Protein AF-A0A1L8MYD4-F1 (afdb_monomer_lite)

Structure (mmCIF, N/CA/C/O backbone):
data_AF-A0A1L8MYD4-F1
#
_entry.id   AF-A0A1L8MYD4-F1
#
loop_
_atom_site.group_PDB
_atom_site.id
_atom_site.type_symbol
_atom_site.label_atom_id
_atom_site.label_alt_id
_atom_site.label_comp_id
_atom_site.label_asym_id
_atom_site.label_entity_id
_atom_site.label_seq_id
_atom_site.pdbx_PDB_ins_code
_atom_site.Cartn_x
_atom_site.Cartn_y
_atom_site.Cartn_z
_atom_site.occupancy
_atom_site.B_iso_or_equiv
_atom_site.auth_seq_id
_atom_site.auth_comp_id
_atom_site.auth_asym_id
_atom_site.auth_atom_id
_atom_site.pdbx_PDB_model_num
ATOM 1 N N . MET A 1 1 ? -13.342 9.072 19.608 1.00 51.56 1 MET A N 1
ATOM 2 C CA . MET A 1 1 ? -12.304 8.351 18.828 1.00 51.56 1 MET A CA 1
ATOM 3 C C . MET A 1 1 ? -12.048 8.931 17.433 1.00 51.56 1 MET A C 1
ATOM 5 O O . MET A 1 1 ? -10.886 9.045 17.073 1.00 51.56 1 MET A O 1
ATOM 9 N N . LEU A 1 2 ? -13.064 9.362 16.671 1.00 54.66 2 LEU A N 1
ATOM 10 C CA . LEU A 1 2 ? -12.909 9.806 15.269 1.00 54.66 2 LEU A CA 1
ATOM 11 C C . LEU A 1 2 ? -11.921 10.969 15.020 1.00 54.66 2 LEU A C 1
ATOM 13 O O . LEU A 1 2 ? -11.174 10.922 14.049 1.00 54.66 2 LEU A O 1
ATOM 17 N N . LYS A 1 3 ? -11.835 11.975 15.906 1.00 53.03 3 LYS A N 1
ATOM 18 C CA . LYS A 1 3 ? -10.965 13.154 15.681 1.00 53.03 3 LYS A CA 1
ATOM 19 C C . LYS A 1 3 ? -9.454 12.870 15.765 1.00 53.03 3 LYS A C 1
ATOM 21 O O . LYS A 1 3 ? -8.676 13.629 15.205 1.00 53.03 3 LYS A O 1
ATOM 26 N N . ARG A 1 4 ? -9.032 11.787 16.437 1.00 56.12 4 ARG A N 1
ATOM 27 C CA . ARG A 1 4 ? -7.611 11.385 16.546 1.00 56.12 4 ARG A CA 1
ATOM 28 C C . ARG A 1 4 ? -7.198 10.313 15.534 1.00 56.12 4 ARG A C 1
ATOM 30 O O . ARG A 1 4 ? -6.011 10.147 15.304 1.00 56.12 4 ARG A O 1
ATOM 37 N N . GLY A 1 5 ? -8.154 9.604 14.929 1.00 59.84 5 GLY A N 1
ATOM 38 C CA . GLY A 1 5 ? -7.868 8.561 13.938 1.00 59.84 5 GLY A CA 1
ATOM 39 C C . GLY A 1 5 ? -7.511 9.114 12.558 1.00 59.84 5 GLY A C 1
ATOM 40 O O . GLY A 1 5 ? -6.737 8.487 11.841 1.00 59.84 5 GLY A O 1
ATOM 41 N N . LEU A 1 6 ? -8.026 10.303 12.213 1.00 63.31 6 LEU A N 1
ATOM 42 C CA . LEU A 1 6 ? -7.835 10.920 10.896 1.00 63.31 6 LEU A CA 1
ATOM 43 C C . LEU A 1 6 ? -6.351 11.161 10.538 1.00 63.31 6 LEU A C 1
ATOM 45 O O . LEU A 1 6 ? -5.899 10.690 9.498 1.00 63.31 6 LEU A O 1
ATOM 49 N N . PRO A 1 7 ? -5.549 11.809 11.406 1.00 68.12 7 PRO A N 1
ATOM 50 C CA . PRO A 1 7 ? -4.137 12.062 11.116 1.00 68.12 7 PRO A CA 1
ATOM 51 C C . PRO A 1 7 ? -3.314 10.770 11.052 1.00 68.12 7 PRO A C 1
ATOM 53 O O . PRO A 1 7 ? -2.383 10.659 10.259 1.00 68.12 7 PRO A O 1
ATOM 56 N N . ILE A 1 8 ? -3.680 9.780 11.873 1.00 75.06 8 ILE A N 1
ATOM 57 C CA . ILE A 1 8 ? -2.962 8.508 11.989 1.00 75.06 8 ILE A CA 1
ATOM 58 C C . ILE A 1 8 ? -3.096 7.701 10.698 1.00 75.06 8 ILE A C 1
ATOM 60 O O . ILE A 1 8 ? -2.098 7.162 10.221 1.00 75.06 8 ILE A O 1
ATOM 64 N N . PHE A 1 9 ? -4.286 7.645 10.087 1.00 80.44 9 PHE A N 1
ATOM 65 C CA . PHE A 1 9 ? -4.427 6.876 8.852 1.00 80.44 9 PHE A CA 1
ATOM 66 C C . PHE A 1 9 ? -3.762 7.574 7.655 1.00 80.44 9 PHE A C 1
ATOM 68 O O . PHE A 1 9 ? -3.151 6.886 6.838 1.00 80.44 9 PHE A O 1
ATOM 75 N N . HIS A 1 10 ? -3.808 8.910 7.560 1.00 81.44 10 HIS A N 1
ATOM 76 C CA . HIS A 1 10 ? -3.089 9.647 6.511 1.00 81.44 10 HIS A CA 1
ATOM 77 C C . HIS A 1 10 ? -1.579 9.421 6.608 1.00 81.44 10 HIS A C 1
ATOM 79 O O . HIS A 1 10 ? -0.943 9.103 5.604 1.00 81.44 10 HIS A O 1
ATOM 85 N N . LEU A 1 11 ? -1.024 9.487 7.823 1.00 88.75 11 LEU A N 1
ATOM 86 C CA . LEU A 1 11 ? 0.377 9.161 8.070 1.00 88.75 11 LEU A CA 1
ATOM 87 C C . LEU A 1 11 ? 0.687 7.707 7.694 1.00 88.75 11 LEU A C 1
ATOM 89 O O . LEU A 1 11 ? 1.662 7.456 6.995 1.00 88.75 11 LEU A O 1
ATOM 93 N N . SER A 1 12 ? -0.158 6.750 8.090 1.00 88.44 12 SER A N 1
ATOM 94 C CA . SER A 1 12 ? 0.048 5.341 7.732 1.00 88.44 12 SER A CA 1
ATOM 95 C C . SER A 1 12 ? -0.030 5.094 6.221 1.00 88.44 12 SER A C 1
ATOM 97 O O . SER A 1 12 ? 0.749 4.305 5.698 1.00 88.44 12 SER A O 1
ATOM 99 N N . SER A 1 13 ? -0.900 5.817 5.505 1.00 93.19 13 SER A N 1
ATOM 100 C CA . SER A 1 13 ? -1.037 5.730 4.044 1.00 93.19 13 SER A CA 1
ATOM 101 C C . SER A 1 13 ? 0.198 6.296 3.349 1.00 93.19 13 SER A C 1
ATOM 103 O O . SER A 1 13 ? 0.693 5.715 2.385 1.00 93.19 13 SER A O 1
ATOM 105 N N . LEU A 1 14 ? 0.731 7.405 3.869 1.00 94.69 14 LEU A N 1
ATOM 106 C CA . LEU A 1 14 ? 1.967 8.005 3.381 1.00 94.69 14 LEU A CA 1
ATOM 107 C C . LEU A 1 14 ? 3.159 7.068 3.603 1.00 94.69 14 LEU A C 1
ATOM 109 O O . LEU A 1 14 ? 3.891 6.793 2.659 1.00 94.69 14 LEU A O 1
ATOM 113 N N . LEU A 1 15 ? 3.322 6.531 4.815 1.00 94.25 15 LEU A N 1
ATOM 114 C CA . LEU A 1 15 ? 4.396 5.585 5.134 1.00 94.25 15 LEU A CA 1
ATOM 115 C C . LEU A 1 15 ? 4.294 4.305 4.296 1.00 94.25 15 LEU A C 1
ATOM 117 O O . LEU A 1 15 ? 5.299 3.844 3.763 1.00 94.25 15 LEU A O 1
ATOM 121 N N . PHE A 1 16 ? 3.083 3.769 4.122 1.00 94.38 16 PHE A N 1
ATOM 122 C CA . PHE A 1 16 ? 2.827 2.632 3.240 1.00 94.38 16 PHE A CA 1
ATOM 123 C C . PHE A 1 16 ? 3.258 2.934 1.803 1.00 94.38 16 PHE A C 1
ATOM 125 O O . PHE A 1 16 ? 3.963 2.140 1.186 1.00 94.38 16 PHE A O 1
ATOM 132 N N . THR A 1 17 ? 2.900 4.109 1.289 1.00 95.88 17 THR A N 1
ATOM 133 C CA . THR A 1 17 ? 3.255 4.521 -0.072 1.00 95.88 17 THR A CA 1
ATOM 134 C C . THR A 1 17 ? 4.756 4.682 -0.231 1.00 95.88 17 THR A C 1
ATOM 136 O O . THR A 1 17 ? 5.313 4.103 -1.152 1.00 95.88 17 THR A O 1
ATOM 139 N N . LEU A 1 18 ? 5.421 5.392 0.685 1.00 96.25 18 LEU A N 1
ATOM 140 C CA . LEU A 1 18 ? 6.868 5.628 0.650 1.00 96.25 18 LEU A CA 1
ATOM 141 C C . LEU A 1 18 ? 7.683 4.339 0.781 1.00 96.25 18 LEU A C 1
ATOM 143 O O . LEU A 1 18 ? 8.756 4.235 0.193 1.00 96.25 18 LEU A O 1
ATOM 147 N N . ASN A 1 19 ? 7.170 3.336 1.493 1.00 95.25 19 ASN A N 1
ATOM 148 C CA . ASN A 1 19 ? 7.836 2.043 1.594 1.00 95.25 19 ASN A CA 1
ATOM 149 C C . ASN A 1 19 ? 8.032 1.370 0.223 1.00 95.25 19 ASN A C 1
ATOM 151 O O . ASN A 1 19 ? 9.009 0.656 0.045 1.00 95.25 19 ASN A O 1
ATOM 155 N N . HIS A 1 20 ? 7.156 1.602 -0.759 1.00 93.94 20 HIS A N 1
ATOM 156 C CA . HIS A 1 20 ? 7.272 0.960 -2.072 1.00 93.94 20 HIS A CA 1
ATOM 157 C C . HIS A 1 20 ? 8.497 1.431 -2.868 1.00 93.94 20 HIS A C 1
ATOM 159 O O . HIS A 1 20 ? 9.337 0.591 -3.184 1.00 93.94 20 HIS A O 1
ATOM 165 N N . PRO A 1 21 ? 8.690 2.731 -3.154 1.00 94.94 21 PRO A N 1
ATOM 166 C CA . PRO A 1 21 ? 9.901 3.183 -3.822 1.00 94.94 21 PRO A CA 1
ATOM 167 C C . PRO A 1 21 ? 11.151 2.962 -2.955 1.00 94.94 21 PRO A C 1
ATOM 169 O O . PRO A 1 21 ? 12.205 2.655 -3.495 1.00 94.94 21 PRO A O 1
ATOM 172 N N . ILE A 1 22 ? 11.062 3.060 -1.621 1.00 95.50 22 ILE A N 1
ATOM 173 C CA . ILE A 1 22 ? 12.238 2.884 -0.750 1.00 95.50 22 ILE A CA 1
ATOM 174 C C . ILE A 1 22 ? 12.701 1.421 -0.706 1.00 95.50 22 ILE A C 1
ATOM 176 O O . ILE A 1 22 ? 13.893 1.154 -0.830 1.00 95.50 22 ILE A O 1
ATOM 180 N N . ALA A 1 23 ? 11.781 0.474 -0.515 1.00 93.19 23 ALA A N 1
ATOM 181 C CA . ALA A 1 23 ? 12.125 -0.928 -0.287 1.00 93.19 23 ALA A CA 1
ATOM 182 C C . ALA A 1 23 ? 12.073 -1.790 -1.557 1.00 93.19 23 ALA A C 1
ATOM 184 O O . ALA A 1 23 ? 12.727 -2.829 -1.601 1.00 93.19 23 ALA A O 1
ATOM 185 N N . LEU A 1 24 ? 11.289 -1.398 -2.570 1.00 91.81 24 LEU A N 1
ATOM 186 C CA . LEU A 1 24 ? 10.965 -2.257 -3.716 1.00 91.81 24 LEU A CA 1
ATOM 187 C C . LEU A 1 24 ? 11.454 -1.714 -5.064 1.00 91.81 24 LEU A C 1
ATOM 189 O O . LEU A 1 24 ? 11.431 -2.459 -6.041 1.00 91.81 24 LEU A O 1
ATOM 193 N N . ALA A 1 25 ? 11.948 -0.472 -5.153 1.00 90.12 25 ALA A N 1
ATOM 194 C CA . ALA A 1 25 ? 12.425 0.094 -6.424 1.00 90.12 25 ALA A CA 1
ATO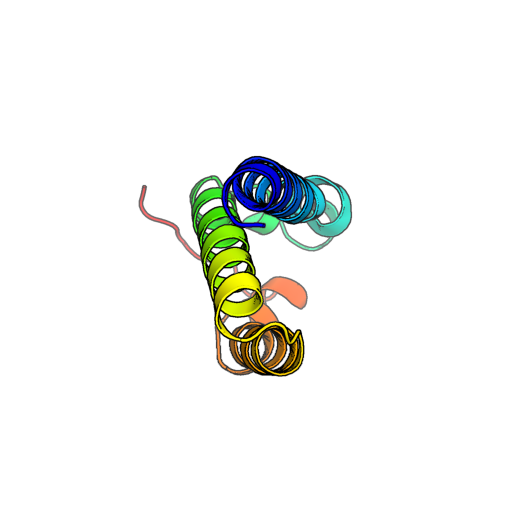M 195 C C . ALA A 1 25 ? 13.553 -0.714 -7.084 1.00 90.12 25 ALA A C 1
ATOM 197 O O . ALA A 1 25 ? 13.689 -0.695 -8.305 1.00 90.12 25 ALA A O 1
ATOM 198 N N . THR A 1 26 ? 14.343 -1.449 -6.299 1.00 89.44 26 THR A N 1
ATOM 199 C CA . THR A 1 26 ? 15.400 -2.334 -6.810 1.00 89.44 26 THR A CA 1
ATOM 200 C C . THR A 1 26 ? 14.860 -3.588 -7.499 1.00 89.44 26 THR A C 1
ATOM 202 O O . THR A 1 26 ? 15.584 -4.196 -8.282 1.00 89.44 26 THR A O 1
ATOM 205 N N . LEU A 1 27 ? 13.605 -3.976 -7.240 1.00 89.19 27 LEU A N 1
ATOM 206 C CA . LEU A 1 27 ? 12.969 -5.148 -7.848 1.00 89.19 27 LEU A CA 1
ATOM 207 C C . LEU A 1 27 ? 12.394 -4.833 -9.231 1.00 89.19 27 LEU A C 1
ATOM 209 O O . LEU A 1 27 ? 12.519 -5.638 -10.149 1.00 89.19 27 LEU A O 1
ATOM 213 N N . ASN A 1 28 ? 11.738 -3.679 -9.372 1.00 91.56 28 ASN A N 1
ATOM 214 C CA . ASN A 1 28 ? 11.104 -3.243 -10.615 1.00 91.56 28 ASN A CA 1
ATOM 215 C C . ASN A 1 28 ? 10.937 -1.713 -10.611 1.00 91.56 28 ASN A C 1
ATOM 217 O O . ASN A 1 28 ? 10.476 -1.131 -9.627 1.00 91.56 28 ASN A O 1
ATOM 221 N N . LYS A 1 29 ? 11.230 -1.051 -11.737 1.00 90.25 29 LYS A N 1
ATOM 222 C CA . LYS A 1 29 ? 11.066 0.409 -11.881 1.00 90.25 29 LYS A CA 1
ATOM 223 C C . LYS A 1 29 ? 9.624 0.895 -11.685 1.00 90.25 29 LYS A C 1
ATOM 225 O O . LYS A 1 29 ? 9.408 2.048 -11.345 1.00 90.25 29 LYS A O 1
ATOM 230 N N . THR A 1 30 ? 8.639 0.010 -11.826 1.00 90.88 30 THR A N 1
ATOM 231 C CA . THR A 1 30 ? 7.221 0.308 -11.579 1.00 90.88 30 THR A CA 1
ATOM 232 C C . THR A 1 30 ? 6.982 0.934 -10.201 1.00 90.88 30 THR A C 1
ATOM 234 O O . THR A 1 30 ? 6.121 1.796 -10.064 1.00 90.88 30 THR A O 1
ATOM 237 N N . PHE A 1 31 ? 7.754 0.550 -9.176 1.00 91.69 31 PHE A N 1
ATOM 238 C CA . PHE A 1 31 ? 7.543 1.026 -7.804 1.00 91.69 31 PHE A CA 1
ATOM 239 C C . PHE A 1 31 ? 7.893 2.507 -7.580 1.00 91.69 31 PHE A C 1
ATOM 241 O O . PHE A 1 31 ? 7.535 3.052 -6.535 1.00 91.69 31 PHE A O 1
ATOM 248 N N . ILE A 1 32 ? 8.556 3.161 -8.542 1.00 92.50 32 ILE A N 1
ATOM 249 C CA . ILE A 1 32 ? 8.806 4.612 -8.532 1.00 92.50 32 ILE A CA 1
ATOM 250 C C . ILE A 1 32 ? 7.908 5.379 -9.514 1.00 92.50 32 ILE A C 1
ATOM 252 O O . ILE A 1 32 ? 7.956 6.607 -9.542 1.00 92.50 32 ILE A O 1
ATOM 256 N N . GLU A 1 33 ? 7.089 4.684 -10.310 1.00 91.19 33 GLU A N 1
ATOM 257 C CA . GLU A 1 33 ? 6.225 5.327 -11.300 1.00 91.19 33 GLU A CA 1
ATOM 258 C C . GLU A 1 33 ? 5.131 6.161 -10.607 1.00 91.19 33 GLU A C 1
ATOM 260 O O . GLU A 1 33 ? 4.452 5.652 -9.704 1.00 91.19 33 GLU A O 1
ATOM 265 N N . PRO A 1 34 ? 4.885 7.415 -11.037 1.00 90.69 34 PRO A N 1
ATOM 266 C CA . PRO A 1 34 ? 3.910 8.298 -10.393 1.00 90.69 34 PRO A CA 1
ATOM 267 C C . PRO A 1 34 ? 2.513 7.682 -10.287 1.00 90.69 34 PRO A C 1
ATOM 269 O O . PRO A 1 34 ? 1.856 7.791 -9.250 1.00 90.69 34 PRO A O 1
ATOM 272 N N . GLY A 1 35 ? 2.075 6.972 -11.332 1.00 90.06 35 GLY A N 1
ATOM 273 C CA . GLY A 1 35 ? 0.771 6.317 -11.337 1.00 90.06 35 GLY A CA 1
ATOM 274 C C . GLY A 1 35 ? 0.651 5.212 -10.292 1.00 90.06 35 GLY A C 1
ATOM 275 O O . GLY A 1 35 ? -0.356 5.136 -9.585 1.00 90.06 35 GLY A O 1
ATOM 276 N N . PHE A 1 36 ? 1.705 4.411 -10.124 1.00 90.50 36 PHE A N 1
ATOM 277 C CA . PHE A 1 36 ? 1.765 3.387 -9.086 1.00 90.50 36 PHE A CA 1
ATOM 278 C C . PHE A 1 36 ? 1.729 4.011 -7.684 1.00 90.50 36 PHE A C 1
ATOM 280 O O . PHE A 1 36 ? 0.989 3.542 -6.815 1.00 90.50 36 PHE A O 1
ATOM 287 N N . ILE A 1 37 ? 2.481 5.094 -7.468 1.00 92.88 37 ILE A N 1
ATOM 288 C CA . ILE A 1 37 ? 2.530 5.821 -6.191 1.00 92.88 37 ILE A CA 1
ATOM 289 C C . ILE A 1 37 ? 1.141 6.363 -5.821 1.00 92.88 37 ILE A C 1
ATOM 291 O O . ILE A 1 37 ? 0.675 6.135 -4.702 1.00 92.88 37 ILE A O 1
ATOM 295 N N . CYS A 1 38 ? 0.443 7.009 -6.761 1.00 92.38 38 CYS A N 1
ATOM 296 C CA . CYS A 1 38 ? -0.917 7.515 -6.549 1.00 92.38 38 CYS A CA 1
ATOM 297 C C . CYS A 1 38 ? -1.891 6.399 -6.149 1.00 92.38 38 CYS A C 1
ATOM 299 O O . CYS A 1 38 ? -2.606 6.521 -5.153 1.00 92.38 38 CYS A O 1
ATOM 301 N N . VAL A 1 39 ? -1.893 5.289 -6.892 1.00 91.25 39 VAL A N 1
ATOM 302 C CA . VAL A 1 39 ? -2.782 4.149 -6.625 1.00 91.25 39 VAL A CA 1
ATOM 303 C C . VAL A 1 39 ? -2.469 3.503 -5.271 1.00 91.25 39 VAL A C 1
ATOM 305 O O . VAL A 1 39 ? -3.380 3.197 -4.502 1.00 91.25 39 VAL A O 1
ATOM 308 N N . THR A 1 40 ? -1.189 3.352 -4.932 1.00 93.00 40 THR A N 1
ATOM 309 C CA . THR A 1 40 ? -0.742 2.799 -3.644 1.00 93.00 40 THR A CA 1
ATOM 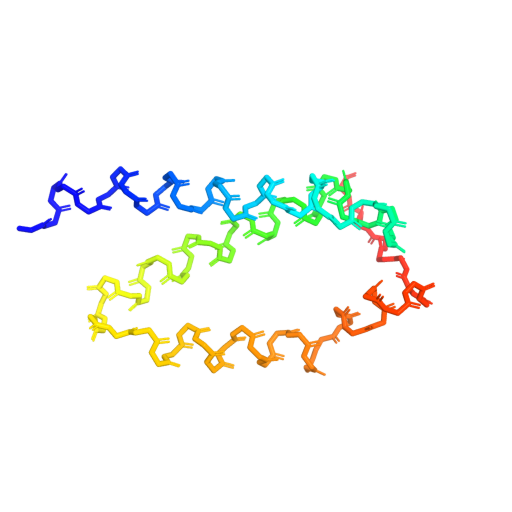310 C C . THR A 1 40 ? -1.205 3.662 -2.469 1.00 93.00 40 THR A C 1
ATOM 312 O O . THR A 1 40 ? -1.720 3.143 -1.475 1.00 93.00 40 THR A O 1
ATOM 315 N N . PHE A 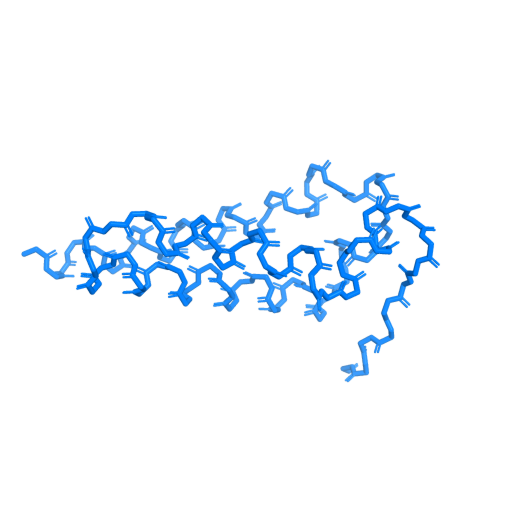1 41 ? -1.111 4.986 -2.603 1.00 94.88 41 PHE A N 1
ATOM 316 C CA . PHE A 1 41 ? -1.613 5.917 -1.595 1.00 94.88 41 PHE A CA 1
ATOM 317 C C . PHE A 1 41 ? -3.131 5.828 -1.426 1.00 94.88 41 PHE A C 1
ATOM 319 O O . PHE A 1 41 ? -3.628 5.790 -0.296 1.00 94.88 41 PHE A O 1
ATOM 326 N N . MET A 1 42 ? -3.872 5.714 -2.533 1.00 94.06 42 MET A N 1
ATOM 327 C CA . MET A 1 42 ? -5.320 5.499 -2.498 1.00 94.06 42 MET A CA 1
ATOM 328 C C . MET A 1 42 ? -5.689 4.200 -1.770 1.00 94.06 42 MET A C 1
ATOM 330 O O . MET A 1 42 ? -6.592 4.222 -0.933 1.00 94.06 42 MET A O 1
ATOM 334 N N . TYR A 1 43 ? -4.978 3.092 -2.012 1.00 93.69 43 TYR A N 1
ATOM 335 C CA . TYR A 1 43 ? -5.192 1.843 -1.269 1.00 93.69 43 TYR A CA 1
ATOM 336 C C . TYR A 1 43 ? -4.938 2.007 0.231 1.00 93.69 43 TYR A C 1
ATOM 338 O O . TYR A 1 43 ? -5.755 1.553 1.035 1.00 93.69 43 TYR A O 1
ATOM 346 N N . GLY A 1 44 ? -3.871 2.715 0.617 1.00 93.88 44 GLY A N 1
ATOM 347 C CA . GLY A 1 44 ? -3.598 3.051 2.016 1.00 93.88 44 GLY A CA 1
ATOM 348 C C . GLY A 1 44 ? -4.776 3.768 2.687 1.00 93.88 44 GLY A C 1
ATOM 349 O O . GLY A 1 44 ? -5.207 3.372 3.773 1.00 93.88 44 GLY A O 1
ATOM 350 N N . ILE A 1 45 ? -5.369 4.757 2.005 1.00 93.75 45 ILE A N 1
ATOM 351 C CA . ILE A 1 45 ? -6.554 5.474 2.500 1.00 93.75 45 ILE A CA 1
ATOM 352 C C . ILE A 1 45 ? -7.754 4.530 2.619 1.00 93.75 45 ILE A C 1
ATOM 354 O O . ILE A 1 45 ? -8.411 4.510 3.661 1.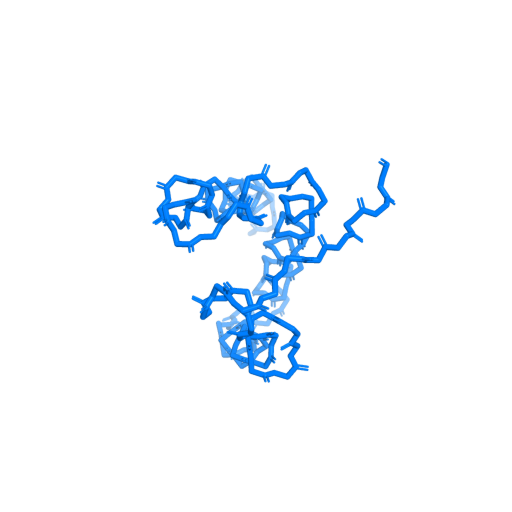00 93.75 45 ILE A O 1
ATOM 358 N N . ILE A 1 46 ? -8.044 3.740 1.579 1.00 93.81 46 ILE A N 1
ATOM 359 C CA . ILE A 1 46 ? -9.188 2.815 1.555 1.00 93.81 46 ILE A CA 1
ATOM 360 C C . ILE A 1 46 ? -9.097 1.818 2.714 1.00 93.81 46 ILE A C 1
ATOM 362 O O . ILE A 1 46 ? -10.069 1.633 3.448 1.00 93.81 46 ILE A O 1
ATOM 366 N N . TRP A 1 47 ? -7.928 1.217 2.933 1.00 93.56 47 TRP A N 1
ATOM 367 C CA . TRP A 1 47 ? -7.700 0.286 4.037 1.00 93.56 47 TRP A CA 1
ATOM 368 C C . TRP A 1 47 ? -7.707 0.964 5.405 1.00 93.56 47 TRP A C 1
ATOM 370 O O . TRP A 1 47 ? -8.202 0.379 6.371 1.00 93.56 47 TRP A O 1
ATOM 380 N N . GLY A 1 48 ? -7.232 2.206 5.503 1.00 91.44 48 GLY A N 1
ATOM 381 C CA . GLY A 1 48 ? -7.384 3.022 6.706 1.00 91.44 48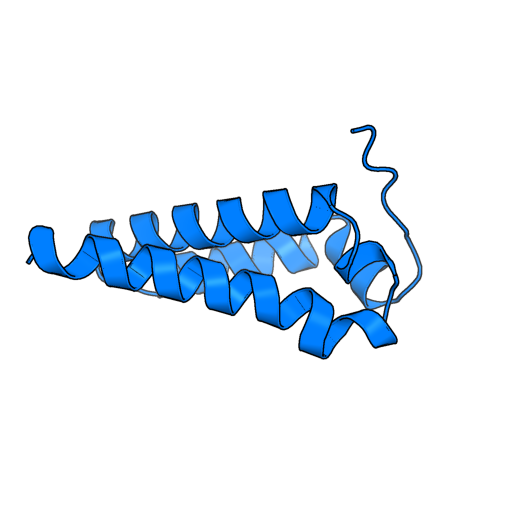 GLY A CA 1
ATOM 382 C C . GLY A 1 48 ? -8.859 3.234 7.063 1.00 91.44 48 GLY A C 1
ATOM 383 O O . GLY A 1 48 ? -9.271 2.982 8.196 1.00 91.44 48 GLY A O 1
ATOM 384 N N . VAL A 1 49 ? -9.685 3.614 6.084 1.00 90.88 49 VAL A N 1
ATOM 385 C CA . VAL A 1 49 ? -11.139 3.768 6.256 1.00 90.88 49 VAL A CA 1
ATOM 386 C C . VAL A 1 49 ? -11.799 2.437 6.622 1.00 90.88 49 VAL A C 1
ATOM 388 O O . VAL A 1 49 ? -12.647 2.398 7.516 1.00 90.88 49 VAL A O 1
ATOM 391 N N . LEU A 1 50 ? -11.412 1.342 5.967 1.00 92.00 50 LEU A N 1
ATOM 392 C CA . LEU A 1 50 ? -11.962 0.012 6.226 1.00 92.00 50 LEU A CA 1
ATOM 393 C C . LEU A 1 50 ? -11.656 -0.460 7.651 1.00 92.00 50 LEU A C 1
ATOM 395 O O . LEU A 1 50 ? -12.550 -0.965 8.336 1.00 92.00 50 LEU A O 1
ATOM 399 N N . PHE A 1 51 ? -10.439 -0.215 8.136 1.00 91.19 51 PHE A N 1
ATOM 400 C CA . PHE A 1 51 ? -10.071 -0.468 9.525 1.00 91.19 51 PHE A CA 1
ATOM 401 C C . PHE A 1 51 ? -10.901 0.385 10.488 1.00 91.19 51 PHE A C 1
ATOM 403 O O . PHE A 1 51 ? -11.455 -0.150 11.440 1.00 91.19 51 PHE A O 1
ATOM 410 N N . LEU A 1 52 ? -11.066 1.686 10.230 1.00 88.88 52 LEU A N 1
ATOM 411 C CA . LEU A 1 52 ? -11.864 2.559 11.101 1.00 88.88 52 LEU A CA 1
ATOM 412 C C . LEU A 1 52 ? -13.341 2.148 11.170 1.00 88.88 52 LEU A C 1
ATOM 414 O O . LEU A 1 52 ? -13.970 2.310 12.214 1.00 88.88 52 LEU A O 1
ATOM 418 N N . LYS A 1 53 ? -13.896 1.617 10.075 1.00 90.38 53 LYS A N 1
ATOM 419 C CA . LYS A 1 53 ? -15.287 1.144 10.025 1.00 90.38 53 LYS A CA 1
ATOM 420 C C . LYS A 1 53 ? -15.484 -0.212 10.690 1.00 90.38 53 LYS A C 1
ATOM 422 O O . LYS A 1 53 ? -16.511 -0.433 11.319 1.00 90.38 53 LYS A O 1
ATOM 427 N N . THR A 1 54 ? -14.534 -1.126 10.519 1.00 93.06 54 THR A N 1
ATOM 428 C CA . THR A 1 54 ? -14.682 -2.521 10.968 1.00 93.06 54 THR A CA 1
ATOM 429 C C . THR A 1 54 ? -13.968 -2.810 12.288 1.00 93.06 54 THR A C 1
ATOM 431 O O . THR A 1 54 ? -14.180 -3.868 12.874 1.00 93.06 54 THR A O 1
ATOM 434 N N . ASN A 1 55 ? -13.108 -1.892 12.743 1.00 91.31 55 ASN A N 1
ATOM 435 C CA . ASN A 1 55 ? -12.160 -2.065 13.845 1.00 91.31 55 ASN A CA 1
ATOM 436 C C . ASN A 1 55 ? -11.368 -3.385 13.748 1.00 91.31 55 ASN A C 1
ATOM 438 O O . ASN A 1 55 ? -11.060 -4.028 14.751 1.00 91.31 55 ASN A O 1
ATOM 442 N N . SER A 1 56 ? -11.096 -3.836 12.519 1.00 91.31 56 SER A N 1
ATOM 443 C CA . SER A 1 56 ? -10.480 -5.126 12.238 1.00 91.31 56 SER A CA 1
ATOM 444 C C . SER A 1 56 ? -9.547 -5.035 11.039 1.00 91.31 56 SER A C 1
ATOM 446 O O . SER A 1 56 ? -9.886 -4.463 10.008 1.00 91.31 56 SER A O 1
ATOM 448 N N . LEU A 1 57 ? -8.377 -5.662 11.149 1.00 92.31 57 LEU A N 1
ATOM 449 C CA . LEU A 1 57 ? -7.429 -5.789 10.039 1.00 92.31 57 LEU A CA 1
ATOM 450 C C . LEU A 1 57 ? -7.742 -6.973 9.114 1.00 92.31 57 LEU A C 1
ATOM 452 O O . LEU A 1 57 ? -7.106 -7.103 8.072 1.00 92.31 57 LEU A O 1
ATOM 456 N N . ARG A 1 58 ? -8.717 -7.828 9.462 1.00 95.88 58 ARG A N 1
ATOM 457 C CA . ARG A 1 58 ? -9.044 -9.044 8.693 1.00 95.88 58 ARG A CA 1
ATOM 458 C C . ARG A 1 58 ? -9.322 -8.724 7.226 1.00 95.88 58 ARG A C 1
ATOM 460 O O . ARG A 1 58 ? -8.769 -9.365 6.340 1.00 95.88 58 ARG A O 1
ATOM 467 N N . TRP A 1 59 ? -10.126 -7.695 6.976 1.00 93.25 59 TRP A N 1
ATOM 468 C CA . TRP A 1 59 ? -10.487 -7.294 5.618 1.00 93.25 59 TRP A CA 1
ATOM 469 C C . TRP A 1 59 ? -9.337 -6.620 4.870 1.00 93.25 59 TRP A C 1
ATOM 471 O O . TRP A 1 59 ? -9.171 -6.862 3.677 1.00 93.25 59 TRP A O 1
ATOM 481 N N . ASN A 1 60 ? -8.498 -5.845 5.562 1.00 94.06 60 ASN A N 1
ATOM 482 C CA . ASN A 1 60 ? -7.297 -5.257 4.965 1.00 94.06 60 ASN A CA 1
ATOM 483 C C . ASN A 1 60 ? -6.335 -6.359 4.508 1.00 94.06 60 ASN A C 1
ATOM 485 O O . ASN A 1 60 ? -5.859 -6.322 3.383 1.00 94.06 60 ASN A O 1
ATOM 489 N N . TYR A 1 61 ? -6.115 -7.380 5.341 1.00 94.75 61 TYR A N 1
ATOM 490 C CA . TYR A 1 61 ? -5.277 -8.524 4.988 1.00 94.75 61 TYR A CA 1
ATOM 491 C C . TYR A 1 61 ? -5.826 -9.284 3.773 1.00 94.75 61 TYR A C 1
ATOM 493 O O . TYR A 1 61 ? -5.107 -9.484 2.797 1.00 94.75 61 TYR A O 1
ATOM 501 N N . VAL A 1 62 ? -7.111 -9.657 3.801 1.00 95.75 62 VAL A N 1
ATOM 502 C CA . VAL A 1 62 ? -7.747 -10.401 2.700 1.00 95.75 62 VAL A CA 1
ATOM 503 C C . VAL A 1 62 ? -7.665 -9.618 1.390 1.00 95.75 62 VAL A C 1
ATOM 505 O O . VAL A 1 62 ? -7.247 -10.163 0.372 1.00 95.75 62 VAL A O 1
ATOM 508 N N . THR A 1 63 ? -8.015 -8.332 1.408 1.00 93.62 63 THR A N 1
ATOM 509 C CA . THR A 1 63 ? -7.999 -7.504 0.193 1.00 93.62 63 THR A CA 1
ATOM 510 C C . THR A 1 63 ? -6.585 -7.201 -0.299 1.00 93.62 63 THR A C 1
ATOM 512 O O . THR A 1 63 ? -6.374 -7.177 -1.507 1.00 93.62 63 THR A O 1
ATOM 515 N N . HIS A 1 64 ? -5.602 -7.045 0.593 1.00 93.44 64 HIS A N 1
ATOM 516 C CA . HIS A 1 64 ? -4.194 -6.895 0.219 1.00 93.44 64 HIS A CA 1
ATOM 517 C C . HIS A 1 64 ? -3.667 -8.138 -0.505 1.00 93.44 64 HIS A C 1
ATOM 519 O O . HIS A 1 64 ? -3.037 -8.035 -1.556 1.00 93.44 64 HIS A O 1
ATOM 525 N N . VAL A 1 65 ? -3.961 -9.329 0.025 1.00 93.81 65 VAL A N 1
ATOM 526 C CA . VAL A 1 65 ? -3.640 -10.595 -0.646 1.00 93.81 65 VAL A CA 1
ATOM 527 C C . VAL A 1 65 ? -4.336 -10.650 -2.008 1.00 93.81 65 VAL A C 1
ATOM 529 O O . VAL A 1 65 ? -3.677 -10.882 -3.018 1.00 93.81 65 VAL A O 1
ATOM 532 N N . MET A 1 66 ? -5.638 -10.362 -2.072 1.00 92.81 66 MET A N 1
ATOM 533 C CA . MET A 1 66 ? -6.380 -10.379 -3.337 1.00 92.81 66 MET A CA 1
ATOM 534 C C . MET A 1 66 ? -5.800 -9.416 -4.376 1.00 92.81 66 MET A C 1
ATOM 536 O O . MET A 1 66 ? -5.594 -9.829 -5.508 1.00 92.81 66 MET A O 1
ATOM 540 N N . VAL A 1 67 ? -5.474 -8.172 -4.018 1.00 89.44 67 VAL A N 1
ATOM 541 C CA . VAL A 1 67 ? -4.845 -7.221 -4.952 1.00 89.44 67 VAL A CA 1
ATOM 542 C C . VAL A 1 67 ? -3.493 -7.733 -5.441 1.00 89.44 67 VAL A C 1
ATOM 544 O O . VAL A 1 67 ? -3.171 -7.548 -6.609 1.00 89.44 67 VAL A O 1
ATOM 547 N N . ASN A 1 68 ? -2.709 -8.420 -4.613 1.00 89.25 68 ASN A N 1
ATOM 548 C CA . ASN A 1 68 ? -1.410 -8.930 -5.050 1.00 89.25 68 ASN A CA 1
ATOM 549 C C . ASN A 1 68 ? -1.515 -10.133 -5.994 1.00 89.25 68 ASN A C 1
ATOM 551 O O . ASN A 1 68 ? -0.747 -10.209 -6.949 1.00 89.25 68 ASN A O 1
ATOM 555 N N . PHE A 1 69 ? -2.455 -11.049 -5.752 1.00 89.06 69 PHE A N 1
ATOM 556 C CA . PHE A 1 69 ? -2.576 -12.292 -6.525 1.00 89.06 69 PHE A CA 1
ATOM 557 C C . PHE A 1 69 ? -3.569 -12.215 -7.690 1.00 89.06 69 PHE A C 1
ATOM 559 O O . PHE A 1 69 ? -3.362 -12.870 -8.705 1.00 89.06 69 PHE A O 1
ATOM 566 N N . ALA A 1 70 ? -4.643 -11.436 -7.559 1.00 85.62 70 ALA A N 1
ATOM 567 C CA . ALA A 1 70 ? -5.700 -11.315 -8.565 1.00 85.62 70 ALA A CA 1
ATOM 568 C C . ALA A 1 70 ? -5.505 -10.116 -9.509 1.00 85.62 70 ALA A C 1
ATOM 570 O O . ALA A 1 70 ? -6.380 -9.826 -10.322 1.00 85.62 70 ALA A O 1
ATOM 571 N N . SER A 1 71 ? -4.379 -9.406 -9.407 1.00 84.38 71 SER A N 1
ATOM 572 C CA . SER A 1 71 ? -4.027 -8.316 -10.318 1.00 84.38 71 SER A CA 1
ATOM 573 C C . SER A 1 71 ? -2.674 -8.553 -10.988 1.00 84.38 71 SER A C 1
ATOM 575 O O . SER A 1 71 ? -1.969 -9.523 -10.711 1.00 84.38 71 SER A O 1
ATOM 577 N N . LEU A 1 72 ? -2.285 -7.616 -11.852 1.00 85.12 72 LE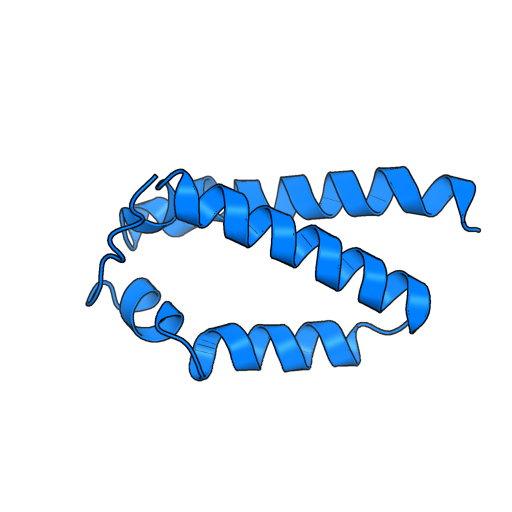U A N 1
ATOM 578 C CA . LEU A 1 72 ? -0.974 -7.597 -12.502 1.00 85.12 72 LEU A CA 1
ATOM 579 C C . LEU A 1 72 ? 0.187 -7.394 -11.512 1.00 85.12 72 LEU A C 1
ATOM 581 O O . LEU A 1 72 ? 1.340 -7.559 -11.907 1.00 85.12 72 LEU A O 1
ATOM 585 N N . SER A 1 73 ? -0.087 -7.084 -10.237 1.00 86.81 73 SER A N 1
ATOM 586 C CA . SER A 1 73 ? 0.926 -6.913 -9.191 1.00 86.81 73 SER A CA 1
ATOM 587 C C . SER A 1 73 ? 1.899 -8.085 -9.113 1.00 86.81 73 SER A C 1
ATOM 589 O O . SER A 1 73 ? 3.099 -7.852 -9.002 1.00 86.81 73 SER A O 1
ATOM 591 N N . ILE A 1 74 ? 1.435 -9.334 -9.237 1.00 88.69 74 ILE A N 1
ATOM 592 C CA . ILE A 1 74 ? 2.335 -10.497 -9.205 1.00 88.69 74 ILE A CA 1
ATOM 593 C C . ILE A 1 74 ? 3.384 -10.452 -10.325 1.00 88.69 74 ILE A C 1
ATOM 595 O O . ILE A 1 74 ? 4.553 -10.744 -10.090 1.00 88.69 74 ILE A O 1
ATOM 599 N N . LEU A 1 75 ? 3.000 -10.003 -11.523 1.00 90.56 75 LEU A N 1
ATOM 600 C CA . LEU A 1 75 ? 3.917 -9.860 -12.654 1.00 90.56 75 LEU A CA 1
ATOM 601 C C . LEU A 1 75 ? 4.897 -8.702 -12.438 1.00 90.56 75 LEU A C 1
ATOM 603 O O . LEU A 1 75 ? 6.054 -8.794 -12.844 1.00 90.56 75 LEU A O 1
ATOM 607 N N . VAL A 1 76 ? 4.458 -7.636 -11.766 1.00 89.88 76 VAL A N 1
ATOM 608 C CA . VAL A 1 76 ? 5.321 -6.512 -11.379 1.00 89.88 76 VAL A CA 1
ATOM 609 C C . VAL A 1 76 ? 6.367 -6.959 -10.356 1.00 89.88 76 VAL A C 1
ATOM 611 O O . VAL A 1 76 ? 7.551 -6.687 -10.551 1.00 89.88 76 VAL A O 1
ATOM 614 N N . PHE A 1 77 ? 5.964 -7.697 -9.315 1.00 88.81 77 PHE A N 1
ATOM 615 C CA . PHE A 1 77 ? 6.877 -8.237 -8.298 1.00 88.81 77 PHE A CA 1
ATOM 616 C C . PHE A 1 77 ? 7.920 -9.194 -8.884 1.00 88.81 77 PHE A C 1
ATOM 618 O O . PHE A 1 77 ? 9.063 -9.193 -8.440 1.00 88.81 77 PHE A O 1
ATOM 625 N N . LEU A 1 78 ? 7.543 -9.979 -9.897 1.00 90.38 78 LEU A N 1
ATOM 626 C CA . LEU A 1 78 ? 8.453 -10.878 -10.612 1.00 90.38 78 LEU A CA 1
ATOM 627 C C . LEU A 1 78 ? 9.303 -10.168 -11.681 1.00 90.38 78 LEU A C 1
ATOM 629 O O . LEU A 1 78 ? 10.057 -10.827 -12.392 1.00 90.38 78 LEU A O 1
ATOM 633 N N . ASN A 1 79 ? 9.186 -8.841 -11.811 1.00 90.00 79 ASN A N 1
ATOM 634 C CA . ASN A 1 79 ? 9.853 -8.035 -12.836 1.00 90.00 79 ASN A CA 1
ATOM 635 C C . ASN A 1 79 ? 9.552 -8.485 -14.284 1.00 90.00 79 ASN A C 1
ATOM 637 O O . ASN A 1 79 ? 10.377 -8.343 -15.182 1.00 90.00 79 ASN A O 1
ATOM 641 N N . LEU A 1 80 ? 8.355 -9.037 -14.513 1.00 89.06 80 LEU A N 1
ATOM 642 C CA . LEU A 1 80 ? 7.891 -9.536 -15.815 1.00 89.06 80 LEU A CA 1
ATOM 643 C C . LEU A 1 80 ? 6.995 -8.537 -16.554 1.00 89.06 80 LEU A C 1
ATOM 645 O O . LEU A 1 80 ? 6.746 -8.688 -17.748 1.00 89.06 80 LEU A O 1
ATOM 649 N N . TYR A 1 81 ? 6.478 -7.534 -15.847 1.00 86.31 81 TYR A N 1
ATOM 650 C CA . TYR A 1 81 ? 5.578 -6.534 -16.402 1.00 86.31 81 TYR A CA 1
ATOM 651 C C . TYR A 1 81 ? 5.870 -5.156 -15.813 1.00 86.31 81 TYR A C 1
ATOM 653 O O . TYR A 1 81 ? 6.111 -5.011 -14.613 1.00 86.31 81 TYR A O 1
ATOM 661 N N . VAL A 1 82 ? 5.820 -4.145 -16.676 1.00 82.25 82 VAL A N 1
ATOM 662 C CA . VAL A 1 82 ? 5.819 -2.733 -16.297 1.00 82.25 82 VAL A CA 1
ATOM 663 C C . VAL A 1 82 ? 4.518 -2.148 -16.841 1.00 82.25 82 VAL A C 1
ATOM 665 O O . VAL A 1 82 ? 4.372 -2.056 -18.063 1.00 82.25 82 VAL A O 1
ATOM 668 N N . PRO A 1 83 ? 3.555 -1.792 -15.978 1.00 77.12 83 PRO A N 1
ATOM 669 C CA . PRO A 1 83 ? 2.323 -1.168 -16.418 1.00 77.12 83 PRO A CA 1
ATOM 670 C C . PRO A 1 83 ? 2.628 0.183 -17.056 1.00 77.12 83 PRO A C 1
ATOM 672 O O . PRO A 1 83 ? 3.362 0.998 -16.496 1.00 77.12 83 PRO A O 1
ATOM 675 N N . VAL A 1 84 ? 2.034 0.435 -18.218 1.00 75.44 84 VAL A N 1
ATOM 676 C CA . VAL A 1 84 ? 2.039 1.770 -18.812 1.00 75.44 84 VAL A CA 1
ATOM 677 C C . VAL A 1 84 ? 0.942 2.562 -18.115 1.00 75.44 84 VAL A C 1
ATOM 679 O O . VAL A 1 84 ? -0.237 2.427 -18.436 1.00 75.44 84 VAL A O 1
ATOM 682 N N . PHE A 1 85 ? 1.320 3.359 -17.122 1.00 67.50 85 PHE A N 1
ATOM 683 C CA . PHE A 1 85 ? 0.412 4.339 -16.547 1.00 67.50 85 PHE A CA 1
ATOM 684 C C . PHE A 1 85 ? 0.394 5.543 -17.487 1.00 67.50 85 PHE A C 1
ATOM 686 O O . PHE A 1 85 ? 1.309 6.358 -17.466 1.00 67.50 85 PHE A O 1
ATOM 693 N N . SER A 1 86 ? -0.609 5.627 -18.362 1.00 53.03 86 SER A N 1
ATOM 694 C CA . SER A 1 86 ? -0.866 6.840 -19.137 1.00 53.03 86 SER A CA 1
ATOM 695 C C . SER A 1 86 ? -1.378 7.921 -18.181 1.00 53.03 86 SER A C 1
ATOM 697 O O . SER A 1 86 ? -2.583 8.015 -17.938 1.00 53.03 86 SER A O 1
ATOM 699 N N . MET A 1 87 ? -0.459 8.669 -17.578 1.00 48.59 87 MET A N 1
ATOM 700 C CA . MET A 1 87 ? -0.734 9.950 -16.929 1.00 48.59 87 MET A CA 1
ATOM 701 C C . MET A 1 87 ? -0.023 11.049 -17.701 1.00 48.59 87 MET A C 1
ATOM 703 O O . MET A 1 87 ? 1.159 10.833 -18.049 1.00 48.59 87 MET A O 1
#

Secondary structure (DSSP, 8-state):
-HHHHHHHHHHHHHHHHHHHHHHHTTT-GGGG-HHHHHHHHHHHHHHHHHHHHHS-SHHHHHHHHHHHHSSTHHHHHTTS-------

Sequence (87 aa):
MLKRGLPIFHLSSLLFTLNHPIALATLNKTFIEPGFICVTFMYGIIWGVLFLKTNSLRWNYVTHVMVNFASLSILVFLNLYVPVFSM

pLDDT: mean 86.86, std 11.55, range [48.59, 96.25]

Radius of gyration: 13.9 Å; chains: 1; bounding box: 31×25×38 Å

Foldseek 3Di:
DVVVLVVVLLVQLVVQLVCQCVPPCVQAVLSVDPLSSVVSSVLSNVQSVVCVVPVDCPVVVVVVVCCCPVDCVVCRNNRNDRDDPPD